Protein AF-A0A7X9BP82-F1 (afdb_monomer)

Foldseek 3Di:
DEAEAECEPPDPPVLQVVLVVCCVVCVQHWYKYKYQDVVSVVNNCVSLVVVQWDWDWDDDPRMIIIITHHDDCPVDDDDDDPDPPDDDDDDDPDPDDDDDDPPPPPDD

Sequence (108 aa):
MEKIIDARGLSCPQPVILTKQVLDQNPEEVIITVVDNPTALENVTKLAKSQGYNVEVEERAGEYHISMIRLEPTNEQELLAPEPAGNVAILLTSNLFGQGDEELGKVL

Nearest PDB structures (foldseek):
  3hz7-assembly1_A  TM=9.005E-01  e=2.814E-06  Desulfitobacterium hafniense
  4dcm-assembly1_A  TM=6.443E-01  e=2.656E-01  Escherichia coli K-12
  2pjd-assembly1_A  TM=6.597E-01  e=3.943E-01  Escherichia coli
  5mmm-assembly1_h  TM=5.776E-01  e=3.030E-01  Spinacia oleracea
  1ako-assembly1_A  TM=4.835E-01  e=1.287E-01  Escherichia coli K-12

pLDDT: mean 79.98, std 19.05, range [38.81, 97.56]

Structure (mmCIF, N/CA/C/O backbone):
data_AF-A0A7X9BP82-F1
#
_entry.id   AF-A0A7X9BP82-F1
#
loop_
_atom_site.group_PDB
_atom_site.id
_atom_site.type_symbol
_atom_site.label_atom_id
_atom_site.label_alt_id
_atom_site.label_comp_id
_atom_site.label_asym_id
_atom_site.label_entity_id
_atom_site.label_seq_id
_atom_site.pdbx_PDB_ins_code
_atom_site.Cartn_x
_atom_site.Cartn_y
_atom_site.Cartn_z
_atom_site.occupancy
_atom_site.B_iso_or_equiv
_atom_site.auth_seq_id
_atom_site.auth_comp_id
_atom_site.auth_asym_id
_atom_site.auth_atom_id
_atom_site.pdbx_PDB_model_num
ATOM 1 N N . MET A 1 1 ? -13.452 -11.256 -0.879 1.00 69.56 1 MET A N 1
ATOM 2 C CA . MET A 1 1 ? -13.014 -11.160 -2.290 1.00 69.56 1 MET A CA 1
ATOM 3 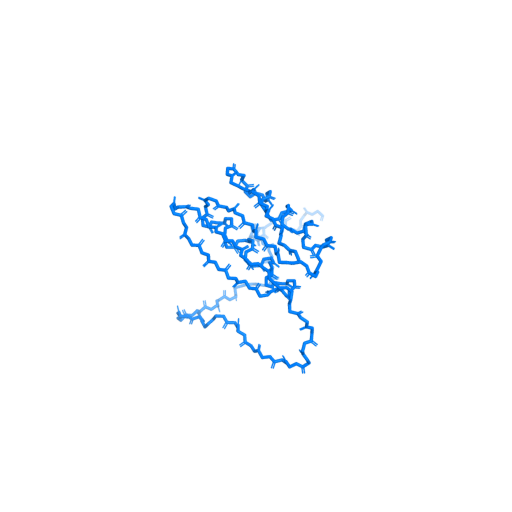C C . MET A 1 1 ? -11.685 -10.423 -2.311 1.00 69.56 1 MET A C 1
ATOM 5 O O . MET A 1 1 ? -11.390 -9.732 -1.340 1.00 69.56 1 MET A O 1
ATOM 9 N N . GLU A 1 2 ? -10.871 -10.636 -3.343 1.00 85.25 2 GLU A N 1
ATOM 10 C CA . GLU A 1 2 ? -9.608 -9.917 -3.533 1.00 85.25 2 GLU A CA 1
ATOM 11 C C . GLU A 1 2 ? -9.762 -8.873 -4.642 1.00 85.25 2 GLU A C 1
ATOM 13 O O . GLU A 1 2 ? -10.410 -9.135 -5.659 1.00 85.25 2 GLU A O 1
ATOM 18 N N . LYS A 1 3 ? -9.171 -7.693 -4.449 1.00 91.94 3 LYS A N 1
ATOM 19 C CA . LYS A 1 3 ? -9.207 -6.597 -5.415 1.00 91.94 3 LYS A CA 1
ATOM 20 C C . LYS A 1 3 ? -7.801 -6.136 -5.744 1.00 91.94 3 LYS A C 1
ATOM 22 O O . LYS A 1 3 ? -7.071 -5.670 -4.874 1.00 91.94 3 LYS A O 1
ATOM 27 N N . ILE A 1 4 ? -7.437 -6.248 -7.016 1.00 95.06 4 ILE A N 1
ATOM 28 C CA . ILE A 1 4 ? -6.100 -5.912 -7.504 1.00 95.06 4 ILE A CA 1
ATOM 29 C C . ILE A 1 4 ? -6.127 -4.527 -8.157 1.00 95.06 4 ILE A C 1
ATOM 31 O O . ILE A 1 4 ? -6.978 -4.244 -9.001 1.00 95.06 4 ILE A O 1
ATOM 35 N N . ILE A 1 5 ? -5.185 -3.672 -7.768 1.00 94.94 5 ILE A N 1
ATOM 36 C CA . ILE A 1 5 ? -4.959 -2.335 -8.312 1.00 94.94 5 ILE A CA 1
ATOM 37 C C . ILE A 1 5 ? -3.600 -2.345 -9.002 1.00 94.94 5 ILE A C 1
ATOM 39 O O . ILE A 1 5 ? -2.564 -2.446 -8.349 1.00 94.94 5 ILE A O 1
ATOM 43 N N . ASP A 1 6 ? -3.598 -2.221 -10.323 1.00 96.31 6 ASP A N 1
ATOM 44 C CA . ASP A 1 6 ? -2.367 -2.045 -11.084 1.00 96.31 6 ASP A CA 1
ATOM 45 C C . ASP A 1 6 ? -2.003 -0.557 -11.137 1.00 96.31 6 ASP A C 1
ATOM 47 O O . ASP A 1 6 ? -2.714 0.246 -11.744 1.00 96.31 6 ASP A O 1
ATOM 51 N N . ALA A 1 7 ? -0.920 -0.186 -10.457 1.00 95.56 7 ALA A N 1
ATOM 52 C CA . ALA A 1 7 ? -0.392 1.172 -10.416 1.00 95.56 7 ALA A CA 1
ATOM 53 C C . ALA A 1 7 ? 1.046 1.253 -10.961 1.00 95.56 7 ALA A C 1
ATOM 55 O O . ALA A 1 7 ? 1.771 2.207 -10.663 1.00 95.56 7 ALA A O 1
ATOM 56 N N . ARG A 1 8 ? 1.4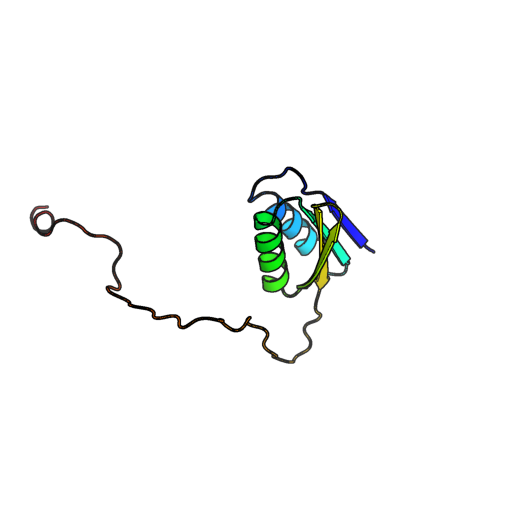63 0.267 -11.765 1.00 95.25 8 ARG A N 1
ATOM 57 C CA . ARG A 1 8 ? 2.765 0.258 -12.446 1.00 95.25 8 ARG A CA 1
ATOM 58 C C . ARG A 1 8 ? 2.864 1.401 -13.456 1.00 95.25 8 ARG A C 1
ATOM 60 O O . ARG A 1 8 ? 1.871 1.808 -14.059 1.00 95.25 8 ARG A O 1
ATOM 67 N N . GLY A 1 9 ? 4.063 1.948 -13.633 1.00 93.69 9 GLY A N 1
ATOM 68 C CA . GLY A 1 9 ? 4.337 3.084 -14.512 1.00 93.69 9 GLY A CA 1
ATOM 69 C C . GLY A 1 9 ? 3.760 4.419 -14.035 1.00 93.69 9 GLY A C 1
ATOM 70 O O . GLY A 1 9 ? 3.968 5.441 -14.692 1.00 93.69 9 GLY A O 1
ATOM 71 N N . LEU A 1 10 ? 3.041 4.449 -12.907 1.00 93.81 10 LEU A N 1
ATOM 72 C CA . LEU A 1 10 ? 2.454 5.671 -12.374 1.00 93.81 10 LEU A CA 1
ATOM 73 C C . LEU A 1 10 ? 3.430 6.370 -11.428 1.00 93.81 10 LEU A C 1
ATOM 75 O O . LEU A 1 10 ? 3.958 5.795 -10.475 1.00 93.81 10 LEU A O 1
ATOM 79 N N . SER A 1 11 ? 3.623 7.664 -11.661 1.00 91.25 11 SER A N 1
ATOM 80 C CA . SER A 1 11 ? 4.429 8.505 -10.779 1.00 91.25 11 SER A CA 1
ATOM 81 C C . SER A 1 11 ? 3.646 8.891 -9.522 1.00 91.25 11 SER A C 1
ATOM 83 O O . SER A 1 11 ? 2.425 9.076 -9.547 1.00 91.25 11 SER A O 1
ATOM 85 N N . CYS A 1 12 ? 4.351 9.069 -8.402 1.00 87.06 12 CYS A N 1
ATOM 86 C CA . CYS A 1 12 ? 3.742 9.638 -7.201 1.00 87.06 12 CYS A CA 1
ATOM 87 C C . CYS A 1 12 ? 3.129 11.023 -7.518 1.00 87.06 12 CYS A C 1
ATOM 89 O O . CYS A 1 12 ? 3.769 11.813 -8.212 1.00 87.06 12 CYS A O 1
ATOM 91 N N . PRO A 1 13 ? 1.914 11.338 -7.021 1.00 94.81 13 PRO A N 1
ATOM 92 C CA . PRO A 1 13 ? 1.171 10.630 -5.970 1.00 94.81 13 PRO A CA 1
ATOM 93 C C . PRO A 1 13 ? 0.107 9.627 -6.467 1.00 94.81 13 PRO A C 1
ATOM 95 O O . PRO A 1 13 ? -0.680 9.140 -5.656 1.00 94.81 13 PRO A O 1
ATOM 98 N N . GLN A 1 14 ? 0.040 9.310 -7.764 1.00 96.50 14 GLN A N 1
ATOM 99 C CA . GLN A 1 14 ? -1.076 8.533 -8.326 1.00 96.50 14 GLN A CA 1
ATOM 100 C C . GLN A 1 14 ? -1.298 7.153 -7.671 1.00 96.50 14 GLN A C 1
ATOM 102 O O . GLN A 1 14 ? -2.444 6.894 -7.292 1.00 96.50 14 GLN A O 1
ATOM 107 N N . PRO A 1 15 ? -0.269 6.302 -7.443 1.00 96.50 15 PRO A N 1
ATOM 108 C CA . PRO A 1 15 ? -0.461 5.007 -6.776 1.00 96.50 15 PRO A CA 1
ATOM 109 C C . PRO A 1 15 ? -1.128 5.122 -5.400 1.00 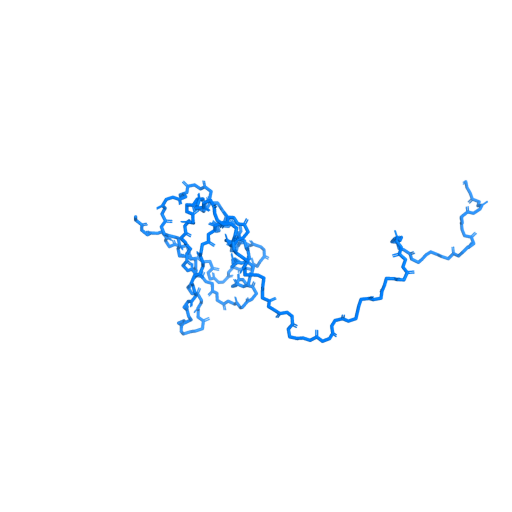96.50 15 PRO A C 1
ATOM 111 O O . PRO A 1 15 ? -1.970 4.305 -5.029 1.00 96.50 15 PRO A O 1
ATOM 114 N N . VAL A 1 16 ? -0.787 6.176 -4.654 1.00 96.50 16 VAL A N 1
ATOM 115 C CA . VAL A 1 16 ? -1.305 6.442 -3.306 1.00 96.50 16 VAL A CA 1
ATOM 116 C C . VAL A 1 16 ? -2.778 6.836 -3.369 1.00 96.50 16 VAL A C 1
ATOM 118 O O . VAL A 1 16 ? -3.585 6.331 -2.593 1.00 96.50 16 VAL A O 1
ATOM 121 N N . ILE A 1 17 ? -3.143 7.711 -4.309 1.00 96.81 17 ILE A N 1
ATOM 122 C CA . ILE A 1 17 ? -4.523 8.187 -4.472 1.00 96.81 17 ILE A CA 1
ATOM 123 C C . ILE A 1 17 ? -5.445 7.036 -4.881 1.00 96.81 17 ILE A C 1
ATOM 125 O O . ILE A 1 17 ? -6.488 6.850 -4.258 1.00 96.81 17 ILE A O 1
ATOM 129 N N . LEU A 1 18 ? -5.045 6.243 -5.880 1.00 96.00 18 LEU A N 1
ATOM 130 C CA . LEU A 1 18 ? -5.835 5.102 -6.352 1.00 96.00 18 LEU A CA 1
ATOM 131 C C . LEU A 1 18 ? -6.018 4.061 -5.249 1.00 96.00 18 LEU A C 1
ATOM 133 O O . LEU A 1 18 ? -7.134 3.607 -5.002 1.00 96.00 18 LEU A O 1
ATOM 137 N N . THR A 1 19 ? -4.938 3.744 -4.532 1.00 95.88 19 THR A N 1
ATOM 138 C CA . THR A 1 19 ? 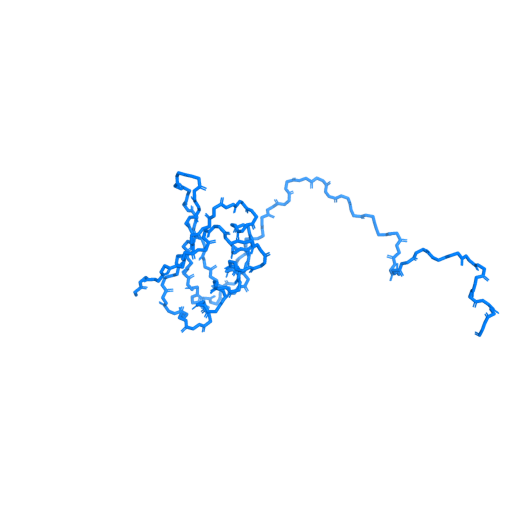-5.004 2.808 -3.407 1.00 95.88 19 THR A CA 1
ATOM 139 C C . THR A 1 19 ? -5.944 3.320 -2.319 1.00 95.88 19 THR A C 1
ATOM 141 O O . THR A 1 19 ? -6.818 2.582 -1.874 1.00 95.88 19 THR A O 1
ATOM 144 N N . LYS A 1 20 ? -5.842 4.602 -1.939 1.00 95.00 20 LYS A N 1
ATOM 145 C CA . LYS A 1 20 ? -6.731 5.219 -0.943 1.00 95.00 20 LYS A CA 1
ATOM 146 C C . LYS A 1 20 ? -8.203 5.093 -1.333 1.00 95.00 20 LYS A C 1
ATOM 148 O O . LYS A 1 20 ? -9.007 4.674 -0.512 1.00 95.00 20 LYS A O 1
ATOM 153 N N . GLN A 1 21 ? -8.548 5.426 -2.575 1.00 95.12 21 GLN A N 1
ATOM 154 C CA . GLN A 1 21 ? -9.933 5.362 -3.048 1.00 95.12 21 GLN A CA 1
ATOM 155 C C . GLN A 1 21 ? -10.524 3.957 -2.913 1.00 95.12 21 GLN A C 1
ATOM 157 O O . GLN A 1 21 ? -11.686 3.811 -2.543 1.00 95.12 21 GLN A O 1
ATOM 162 N N . VAL A 1 22 ? -9.730 2.923 -3.196 1.00 93.88 22 VAL A N 1
ATOM 163 C CA . VAL A 1 22 ? -10.188 1.536 -3.100 1.00 93.88 22 VAL A CA 1
ATOM 164 C C . VAL A 1 22 ? -10.285 1.071 -1.648 1.00 93.88 22 VAL A C 1
ATOM 166 O O . VAL A 1 22 ? -11.285 0.433 -1.315 1.00 93.88 22 VAL A O 1
ATOM 169 N N . LEU A 1 23 ? -9.318 1.432 -0.796 1.00 91.69 23 LEU A N 1
ATOM 170 C CA . LEU A 1 23 ? -9.357 1.168 0.650 1.00 91.69 23 LEU A CA 1
ATOM 171 C C . LEU A 1 23 ? -10.588 1.805 1.312 1.00 91.69 23 LEU A C 1
ATOM 173 O O . LEU A 1 23 ? -11.223 1.173 2.151 1.00 91.69 23 LEU A O 1
ATOM 177 N N . ASP A 1 24 ? -10.952 3.027 0.916 1.00 90.25 24 ASP A N 1
ATOM 178 C CA . ASP A 1 24 ? -12.113 3.742 1.463 1.00 90.25 24 ASP A CA 1
ATOM 179 C C . ASP A 1 24 ? -13.448 3.118 1.002 1.00 90.25 24 ASP A C 1
ATOM 181 O O . ASP A 1 24 ? -14.445 3.166 1.720 1.00 90.25 24 ASP A O 1
ATOM 185 N N . GLN A 1 25 ? -13.485 2.529 -0.199 1.00 90.00 25 GLN A N 1
ATOM 186 C CA . GLN A 1 25 ? -14.699 1.944 -0.784 1.00 90.00 25 GLN A CA 1
ATOM 187 C C . GLN A 1 25 ? -14.929 0.474 -0.410 1.00 90.00 25 GLN A C 1
ATOM 189 O O . GLN A 1 25 ? -16.068 0.021 -0.468 1.00 90.00 25 GLN A O 1
ATOM 194 N N . ASN A 1 26 ? -13.873 -0.285 -0.099 1.00 86.31 26 ASN A N 1
ATOM 195 C CA . ASN A 1 26 ? -13.939 -1.745 0.068 1.00 8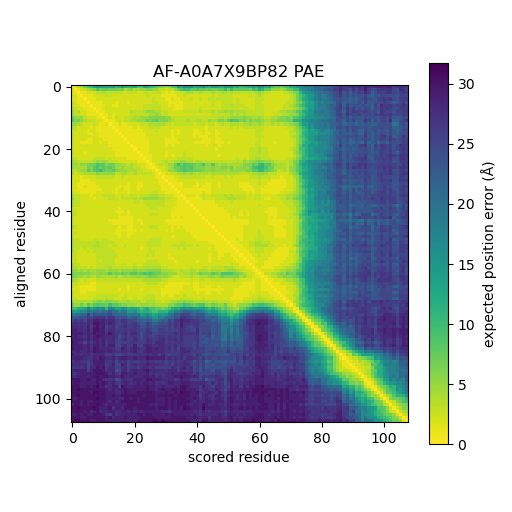6.31 26 ASN A CA 1
ATOM 196 C C . ASN A 1 26 ? -13.193 -2.186 1.347 1.00 86.31 26 ASN A C 1
ATOM 198 O O . ASN A 1 26 ? -12.219 -2.931 1.255 1.00 86.31 26 ASN A O 1
ATOM 202 N N . PRO A 1 27 ? -13.610 -1.728 2.543 1.00 81.25 27 PRO A N 1
ATOM 203 C CA . PRO A 1 27 ? -12.865 -1.961 3.782 1.00 81.25 27 PRO A CA 1
ATOM 204 C C . PRO A 1 27 ? -12.818 -3.429 4.230 1.00 81.25 27 PRO A C 1
ATOM 206 O O . PRO A 1 27 ? -11.955 -3.788 5.021 1.00 81.25 27 PRO A O 1
ATOM 209 N N . GLU A 1 28 ? -13.727 -4.275 3.744 1.00 84.62 28 GLU A N 1
ATOM 210 C CA . GLU A 1 28 ? -13.801 -5.704 4.095 1.00 84.62 28 GLU A CA 1
ATOM 211 C C . GLU A 1 28 ? -13.070 -6.612 3.089 1.00 84.62 28 GLU A C 1
ATOM 213 O O . GLU A 1 28 ? -12.992 -7.828 3.275 1.00 84.62 28 GLU A O 1
ATOM 218 N N . GLU A 1 29 ? -12.545 -6.050 1.997 1.00 88.94 29 GLU A N 1
ATOM 219 C CA . GLU A 1 29 ? -11.855 -6.811 0.957 1.00 88.94 29 GLU A CA 1
ATOM 220 C C . GLU A 1 29 ? -10.338 -6.803 1.154 1.00 88.94 29 GLU A C 1
ATOM 222 O O . GLU A 1 29 ? -9.750 -5.848 1.663 1.00 88.94 29 GLU A O 1
ATOM 227 N N . VAL A 1 30 ? -9.689 -7.877 0.698 1.00 91.31 30 VAL A N 1
ATOM 228 C CA . VAL A 1 30 ? -8.227 -7.910 0.594 1.00 91.31 30 VAL A CA 1
ATOM 229 C C . VAL A 1 30 ? -7.837 -7.111 -0.642 1.00 91.31 30 VAL A C 1
ATOM 231 O O . VAL A 1 30 ? -8.273 -7.431 -1.749 1.00 91.31 30 VAL A O 1
ATOM 234 N N . ILE A 1 31 ? -7.019 -6.077 -0.467 1.00 95.69 31 ILE A N 1
ATOM 235 C CA . ILE A 1 31 ? -6.614 -5.188 -1.560 1.00 95.69 31 ILE A CA 1
ATOM 236 C C . ILE A 1 31 ? -5.144 -5.430 -1.877 1.00 95.69 31 ILE A C 1
ATOM 238 O O . ILE A 1 31 ? -4.310 -5.410 -0.981 1.00 95.69 31 ILE A O 1
ATOM 242 N N . ILE A 1 32 ? -4.821 -5.638 -3.151 1.00 96.44 32 ILE A N 1
ATOM 243 C CA . ILE A 1 32 ? -3.451 -5.841 -3.626 1.00 96.44 32 ILE A CA 1
ATOM 244 C C . ILE A 1 32 ? -3.097 -4.699 -4.574 1.00 96.44 32 ILE A C 1
ATOM 246 O O . ILE A 1 32 ? -3.629 -4.638 -5.680 1.00 96.44 32 ILE A O 1
ATOM 250 N N . THR A 1 33 ? -2.188 -3.810 -4.180 1.00 97.31 33 THR A N 1
ATOM 251 C CA . THR A 1 33 ? -1.657 -2.775 -5.084 1.00 97.31 33 THR A CA 1
ATOM 252 C C . THR A 1 33 ? -0.325 -3.227 -5.664 1.00 97.31 33 THR A C 1
ATOM 254 O O . THR A 1 33 ? 0.588 -3.558 -4.913 1.00 97.31 33 THR A O 1
ATOM 257 N N . VAL A 1 34 ? -0.194 -3.200 -6.990 1.00 97.56 34 VAL A N 1
ATOM 258 C CA . VAL A 1 34 ? 1.056 -3.506 -7.696 1.00 97.56 34 VAL A CA 1
ATOM 259 C C . VAL A 1 34 ? 1.746 -2.209 -8.110 1.00 97.56 34 VAL A C 1
ATOM 261 O O . VAL A 1 34 ? 1.139 -1.367 -8.772 1.00 97.56 34 VAL A O 1
ATOM 264 N N . VAL A 1 35 ? 3.011 -2.045 -7.725 1.00 96.94 35 VAL A N 1
ATOM 265 C CA . VAL A 1 35 ? 3.861 -0.893 -8.082 1.00 96.94 35 VAL A CA 1
ATOM 266 C C . VAL A 1 35 ? 5.229 -1.365 -8.571 1.00 96.94 35 VAL A C 1
ATOM 268 O O . VAL A 1 35 ? 5.642 -2.479 -8.283 1.00 96.94 35 VAL A O 1
ATOM 271 N N . ASP A 1 36 ? 5.951 -0.522 -9.301 1.00 95.38 36 ASP A N 1
ATOM 272 C CA . ASP A 1 36 ? 7.210 -0.871 -9.984 1.00 95.38 36 ASP A CA 1
ATOM 273 C C . ASP A 1 36 ? 8.442 -0.134 -9.435 1.00 95.38 36 ASP A C 1
ATOM 275 O O . ASP A 1 36 ? 9.538 -0.234 -9.983 1.00 95.38 36 ASP A O 1
ATOM 279 N N . ASN A 1 37 ? 8.277 0.655 -8.371 1.00 93.75 37 ASN A N 1
ATOM 280 C CA . ASN A 1 37 ? 9.359 1.449 -7.811 1.00 93.75 37 ASN A CA 1
ATOM 281 C C . ASN A 1 37 ? 9.296 1.515 -6.276 1.00 93.75 37 ASN A C 1
ATOM 283 O O . ASN A 1 37 ? 8.207 1.535 -5.690 1.00 93.75 37 ASN A O 1
ATOM 287 N N . PRO A 1 38 ? 10.461 1.597 -5.608 1.00 93.88 38 PRO A N 1
ATOM 288 C CA . PRO A 1 38 ? 10.548 1.547 -4.150 1.00 93.88 38 PRO A CA 1
ATOM 289 C C . PRO A 1 38 ? 9.889 2.754 -3.465 1.00 93.88 38 PRO A C 1
ATOM 291 O O . PRO A 1 38 ? 9.352 2.626 -2.367 1.00 93.88 38 PRO A O 1
ATOM 294 N N . THR A 1 39 ? 9.870 3.925 -4.110 1.00 94.19 39 THR A N 1
ATOM 295 C CA . THR A 1 39 ? 9.219 5.123 -3.559 1.00 94.19 39 THR A CA 1
ATOM 296 C C . THR A 1 39 ? 7.700 4.954 -3.48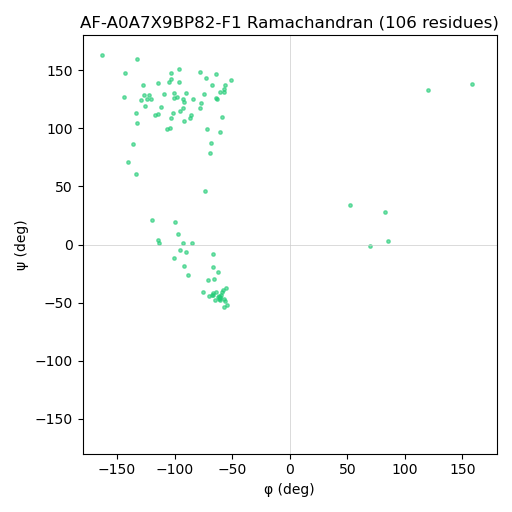1 1.00 94.19 39 THR A C 1
ATOM 298 O O . THR A 1 39 ? 7.085 5.296 -2.470 1.00 94.19 39 THR A O 1
ATOM 301 N N . ALA A 1 40 ? 7.078 4.403 -4.526 1.00 94.38 40 ALA A N 1
ATOM 302 C CA . ALA A 1 40 ? 5.657 4.080 -4.523 1.00 94.38 40 ALA A CA 1
ATOM 303 C C . ALA A 1 40 ? 5.336 2.996 -3.485 1.00 94.38 40 ALA A C 1
ATOM 305 O O . ALA A 1 40 ? 4.359 3.149 -2.750 1.00 94.38 40 ALA A O 1
ATOM 306 N N . LEU A 1 41 ? 6.185 1.968 -3.361 1.00 95.44 41 LEU A N 1
ATOM 307 C CA . LEU A 1 41 ? 6.063 0.939 -2.325 1.00 95.44 41 LEU A CA 1
ATOM 308 C C . LEU A 1 41 ? 6.015 1.550 -0.921 1.00 95.44 41 LEU A C 1
ATOM 310 O O . LEU A 1 41 ? 5.093 1.268 -0.150 1.00 95.44 41 LEU A O 1
ATOM 314 N N . GLU A 1 42 ? 6.984 2.404 -0.590 1.00 96.44 42 GLU A N 1
ATOM 315 C CA . GLU A 1 42 ? 7.076 3.034 0.726 1.00 96.44 42 GLU A CA 1
ATOM 316 C C . GLU A 1 42 ? 5.842 3.900 1.020 1.00 96.44 42 GLU A C 1
ATOM 318 O O . GLU A 1 42 ? 5.238 3.792 2.091 1.00 96.44 42 GLU A O 1
ATOM 323 N N . ASN A 1 43 ? 5.427 4.729 0.060 1.00 96.69 43 ASN A N 1
ATOM 324 C CA . ASN A 1 43 ? 4.299 5.642 0.234 1.00 96.69 43 ASN A CA 1
ATOM 325 C C . ASN A 1 43 ? 2.959 4.907 0.374 1.00 96.69 43 ASN A C 1
ATOM 327 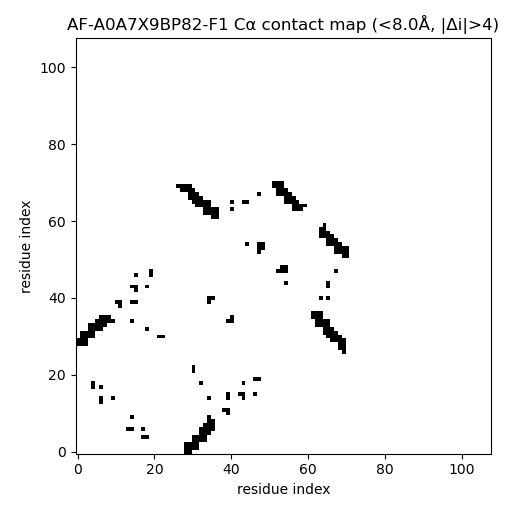O O . ASN A 1 43 ? 2.158 5.253 1.246 1.00 96.69 43 ASN A O 1
ATOM 331 N N . VAL A 1 44 ? 2.715 3.882 -0.448 1.00 96.50 44 VAL A N 1
ATOM 332 C CA . VAL A 1 44 ? 1.494 3.064 -0.371 1.00 96.50 44 VAL A CA 1
ATOM 333 C C . VAL A 1 44 ? 1.461 2.267 0.936 1.00 96.50 44 VAL A C 1
ATOM 335 O O . VAL A 1 44 ? 0.437 2.257 1.619 1.00 96.50 44 VAL A O 1
ATOM 338 N N . THR A 1 45 ? 2.592 1.691 1.354 1.00 95.62 45 THR A N 1
ATOM 339 C CA . THR A 1 45 ? 2.700 0.971 2.633 1.00 95.62 45 THR A CA 1
ATOM 340 C C . THR A 1 45 ? 2.405 1.888 3.823 1.00 95.62 45 THR A C 1
ATOM 342 O O . THR A 1 45 ? 1.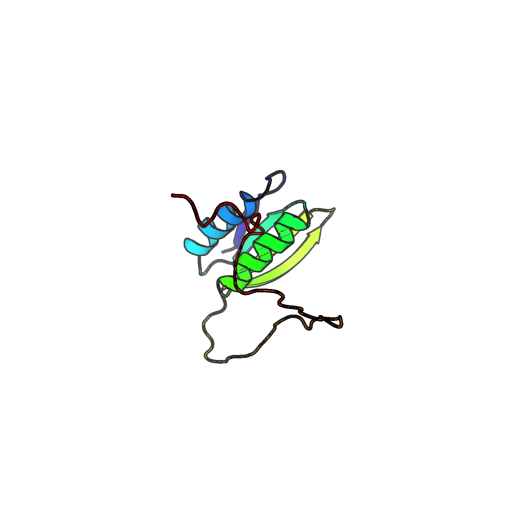638 1.520 4.715 1.00 95.62 45 THR A O 1
ATOM 345 N N . LYS A 1 46 ? 2.973 3.104 3.841 1.00 95.44 46 LYS A N 1
ATOM 346 C CA . LYS A 1 46 ? 2.713 4.101 4.895 1.00 95.44 46 LYS A CA 1
ATOM 347 C C . LYS A 1 46 ? 1.241 4.499 4.950 1.00 95.44 46 LYS A C 1
ATOM 349 O O . LYS A 1 46 ? 0.675 4.551 6.040 1.00 95.44 46 LYS A O 1
ATOM 354 N N . LEU A 1 47 ? 0.619 4.743 3.795 1.00 95.00 47 LEU A N 1
ATOM 355 C CA . LEU A 1 47 ? -0.807 5.054 3.703 1.00 95.00 47 LEU A CA 1
ATOM 356 C C . LEU A 1 47 ? -1.650 3.936 4.325 1.00 95.00 47 LEU A C 1
ATOM 358 O O . LEU A 1 47 ? -2.465 4.215 5.202 1.00 95.00 47 LEU A O 1
ATOM 362 N N . ALA A 1 48 ? -1.450 2.693 3.892 1.00 94.12 48 ALA A N 1
ATOM 363 C CA . ALA A 1 48 ? -2.242 1.554 4.342 1.00 94.12 48 ALA A CA 1
ATOM 364 C C . ALA A 1 48 ? -2.125 1.344 5.860 1.00 94.12 48 ALA A C 1
ATOM 366 O O . ALA A 1 48 ? -3.139 1.294 6.558 1.00 94.12 48 ALA A O 1
ATOM 367 N N . LYS A 1 49 ? -0.897 1.364 6.396 1.00 93.06 49 LYS A N 1
ATOM 368 C CA . LYS A 1 49 ? -0.655 1.283 7.846 1.00 93.06 49 LYS A CA 1
ATOM 369 C C . LYS A 1 49 ? -1.317 2.429 8.609 1.00 93.06 49 LYS A C 1
ATOM 371 O O . LYS A 1 49 ? -1.963 2.189 9.624 1.00 93.06 49 LYS A O 1
ATOM 376 N N . SER A 1 50 ? -1.227 3.664 8.102 1.00 91.69 50 SER A N 1
ATOM 377 C CA . SER A 1 50 ? -1.862 4.834 8.736 1.00 91.69 50 SER A CA 1
ATOM 378 C C . SER A 1 50 ? -3.388 4.734 8.804 1.00 91.69 50 SER A C 1
ATOM 380 O O . SER A 1 50 ? -4.014 5.364 9.651 1.00 91.69 50 SER A O 1
ATOM 382 N N . GLN A 1 51 ? -3.985 3.935 7.919 1.00 89.69 51 GLN A N 1
ATOM 383 C CA . GLN A 1 51 ? -5.421 3.702 7.877 1.00 89.69 51 GLN A CA 1
ATOM 384 C C . GLN A 1 51 ? -5.850 2.478 8.693 1.00 89.69 51 GLN A C 1
ATOM 386 O O . GLN A 1 51 ? -7.041 2.186 8.718 1.00 89.69 51 GLN A O 1
ATOM 391 N N . GLY A 1 52 ? -4.932 1.779 9.369 1.00 90.06 52 GLY A N 1
ATOM 392 C CA . GLY A 1 52 ? -5.246 0.584 10.157 1.00 90.06 52 GLY A CA 1
ATOM 393 C C . GLY A 1 52 ? -5.334 -0.698 9.327 1.00 90.06 52 GLY A C 1
ATOM 394 O O . GLY A 1 52 ? -6.080 -1.607 9.678 1.00 90.06 52 GLY A O 1
ATOM 395 N N . TYR A 1 53 ? -4.612 -0.774 8.210 1.00 92.25 53 TYR A N 1
ATOM 396 C CA . TYR A 1 53 ? -4.440 -2.021 7.465 1.00 92.25 53 TYR A CA 1
ATOM 397 C C . TYR A 1 53 ? -3.127 -2.699 7.857 1.00 92.25 53 TYR A C 1
ATOM 399 O O . TYR A 1 53 ? -2.093 -2.039 7.998 1.00 92.25 53 TYR A O 1
ATOM 407 N N . ASN A 1 54 ? -3.158 -4.024 7.979 1.00 92.81 54 ASN A N 1
ATOM 408 C CA . ASN A 1 54 ? -1.950 -4.831 7.933 1.00 92.81 54 ASN A CA 1
ATOM 409 C C . ASN A 1 54 ? -1.437 -4.880 6.490 1.00 92.81 54 ASN A C 1
ATOM 411 O O . ASN A 1 54 ? -2.241 -4.910 5.557 1.00 92.81 54 ASN A O 1
ATOM 415 N N . VAL A 1 55 ? -0.115 -4.872 6.316 1.00 94.44 55 VAL A N 1
ATOM 416 C CA . VAL A 1 55 ? 0.522 -4.813 4.997 1.00 94.44 55 VAL A CA 1
ATOM 417 C C . VAL A 1 55 ? 1.558 -5.915 4.864 1.00 94.44 55 VAL A C 1
ATOM 419 O O . VAL A 1 55 ? 2.513 -5.959 5.639 1.00 94.44 55 VAL A O 1
ATOM 422 N N . GLU A 1 56 ? 1.405 -6.734 3.832 1.00 95.38 56 GLU A N 1
ATOM 423 C CA . GLU A 1 56 ? 2.393 -7.710 3.385 1.00 95.38 56 GLU A CA 1
ATOM 424 C C . GLU A 1 56 ? 2.898 -7.315 1.999 1.00 95.38 56 GLU A C 1
ATOM 426 O O . GLU A 1 56 ? 2.131 -6.856 1.153 1.00 95.38 56 GLU A O 1
ATOM 431 N N . VAL A 1 57 ? 4.202 -7.456 1.772 1.00 94.19 57 VAL A N 1
ATOM 432 C CA . VAL A 1 57 ? 4.840 -7.065 0.513 1.00 94.19 57 VAL A CA 1
ATOM 433 C C . VAL A 1 57 ? 5.538 -8.275 -0.073 1.00 94.19 57 VAL A C 1
ATOM 435 O O . VAL A 1 57 ? 6.352 -8.909 0.595 1.00 94.19 57 VAL A O 1
ATOM 438 N N . GLU A 1 58 ? 5.253 -8.550 -1.338 1.00 94.69 58 GLU A N 1
ATOM 439 C CA . GLU A 1 58 ? 5.938 -9.569 -2.116 1.00 94.69 58 GLU A CA 1
ATOM 440 C C . GLU A 1 58 ? 6.596 -8.930 -3.340 1.00 94.69 58 GLU A C 1
ATOM 442 O O . GLU A 1 58 ? 5.940 -8.255 -4.134 1.00 94.69 58 GLU A O 1
ATOM 447 N N . GLU A 1 59 ? 7.901 -9.139 -3.493 1.00 93.50 59 GLU A N 1
ATOM 448 C CA . GLU A 1 59 ? 8.641 -8.687 -4.667 1.00 93.50 59 GLU A CA 1
ATOM 449 C C . GLU A 1 59 ? 8.679 -9.797 -5.722 1.00 93.50 59 GLU A C 1
ATOM 451 O O . GLU A 1 59 ? 9.111 -10.921 -5.456 1.00 93.50 59 GLU A O 1
ATOM 456 N N . ARG A 1 60 ? 8.238 -9.475 -6.939 1.00 91.44 60 ARG A N 1
ATOM 457 C CA . ARG A 1 60 ? 8.204 -10.390 -8.081 1.00 91.44 60 ARG A CA 1
ATOM 458 C C . ARG A 1 60 ? 8.764 -9.692 -9.310 1.00 91.44 60 ARG A C 1
ATOM 460 O O . ARG A 1 60 ? 8.161 -8.764 -9.826 1.00 91.44 60 ARG A O 1
ATOM 467 N N . ALA A 1 61 ? 9.913 -10.158 -9.799 1.00 90.31 61 ALA A N 1
ATOM 468 C CA . ALA A 1 61 ? 10.525 -9.668 -11.041 1.00 90.31 61 ALA A CA 1
ATOM 469 C C . ALA A 1 61 ? 10.700 -8.129 -11.121 1.00 90.31 61 ALA A C 1
ATOM 471 O O . ALA A 1 61 ? 10.601 -7.554 -12.201 1.00 90.31 61 ALA A O 1
ATOM 472 N N . GLY A 1 62 ? 10.980 -7.468 -9.989 1.00 87.38 62 GLY A N 1
ATOM 473 C CA . GLY A 1 62 ? 11.130 -6.008 -9.905 1.00 87.38 62 GLY A CA 1
ATOM 474 C C . GLY A 1 62 ? 9.818 -5.238 -9.706 1.00 87.38 62 GLY A C 1
ATOM 475 O O . GLY A 1 62 ? 9.833 -4.011 -9.663 1.00 87.38 62 GLY A O 1
ATOM 476 N N . GLU A 1 63 ? 8.697 -5.941 -9.563 1.00 94.38 63 GLU A N 1
ATOM 477 C CA . GLU A 1 63 ? 7.403 -5.388 -9.170 1.00 94.38 63 GLU A CA 1
ATOM 478 C C . GLU A 1 63 ? 7.124 -5.713 -7.699 1.00 94.38 63 GLU A C 1
ATOM 480 O O . GLU A 1 63 ? 7.507 -6.768 -7.189 1.00 94.38 63 GLU A O 1
ATOM 485 N N . TYR A 1 64 ? 6.423 -4.818 -7.015 1.00 96.19 64 TYR A N 1
ATOM 486 C CA . TYR A 1 64 ? 6.028 -4.969 -5.623 1.00 96.19 64 TYR A CA 1
ATOM 487 C C . TYR A 1 64 ? 4.520 -5.147 -5.534 1.00 96.19 64 TYR A C 1
ATOM 489 O O . TYR A 1 64 ? 3.757 -4.250 -5.895 1.00 96.19 64 TYR A O 1
ATOM 497 N N . HIS A 1 65 ? 4.097 -6.294 -5.018 1.00 97.12 65 HIS A N 1
ATOM 498 C CA . HIS A 1 65 ? 2.711 -6.602 -4.705 1.00 97.12 65 HIS A CA 1
ATOM 499 C C . HIS A 1 65 ? 2.467 -6.301 -3.229 1.00 97.12 65 HIS A C 1
ATOM 501 O O . HIS A 1 65 ? 3.062 -6.927 -2.356 1.00 97.12 65 HIS A O 1
ATOM 507 N N . ILE A 1 66 ? 1.608 -5.324 -2.956 1.00 96.56 66 ILE A N 1
ATOM 508 C CA . ILE A 1 66 ? 1.315 -4.831 -1.612 1.00 96.56 66 ILE A CA 1
ATOM 509 C C . ILE A 1 66 ? -0.072 -5.326 -1.219 1.00 96.56 66 ILE A C 1
ATOM 511 O O . ILE A 1 66 ? -1.074 -4.741 -1.629 1.00 96.56 66 ILE A O 1
ATOM 515 N N . SER A 1 67 ? -0.124 -6.397 -0.436 1.00 96.19 67 SER A N 1
ATOM 516 C CA . SER A 1 67 ? -1.354 -6.975 0.100 1.00 96.19 67 SER A CA 1
ATOM 517 C C . SER A 1 67 ? -1.763 -6.245 1.375 1.00 96.19 67 SER A C 1
ATOM 519 O O . SER A 1 67 ? -0.981 -6.130 2.316 1.00 96.19 67 SER A O 1
ATOM 521 N N . MET A 1 68 ? -2.994 -5.747 1.410 1.00 94.62 68 MET A N 1
ATOM 522 C CA . MET A 1 68 ? -3.544 -4.935 2.490 1.00 94.62 68 MET A CA 1
ATOM 523 C C . MET A 1 68 ? -4.823 -5.575 3.021 1.00 94.62 68 MET A C 1
ATOM 525 O O . MET A 1 68 ? -5.763 -5.822 2.263 1.00 94.62 68 MET A O 1
ATOM 529 N N . ILE A 1 69 ? -4.858 -5.819 4.331 1.00 92.44 69 ILE A N 1
ATOM 530 C CA . ILE A 1 69 ? -5.996 -6.430 5.029 1.00 92.44 69 ILE A CA 1
ATOM 531 C C . ILE A 1 69 ? -6.392 -5.524 6.187 1.00 92.44 69 ILE A C 1
ATOM 533 O O . ILE A 1 69 ? -5.537 -5.117 6.977 1.00 92.44 69 ILE A O 1
ATOM 537 N N . ARG A 1 70 ? -7.676 -5.171 6.279 1.00 89.56 70 ARG A N 1
ATOM 538 C CA . ARG A 1 70 ? -8.177 -4.307 7.348 1.00 89.56 70 ARG A CA 1
ATOM 539 C C . ARG A 1 70 ? -8.003 -5.009 8.688 1.00 89.56 70 ARG A C 1
ATOM 541 O O . ARG A 1 70 ? -8.471 -6.131 8.864 1.00 89.56 70 ARG A O 1
ATOM 548 N N . LEU A 1 71 ? -7.348 -4.342 9.633 1.00 83.31 71 LEU A N 1
ATOM 549 C CA . LEU A 1 71 ? -7.389 -4.778 11.019 1.00 83.31 71 LEU A CA 1
ATOM 550 C C . LEU A 1 71 ? -8.739 -4.331 11.583 1.00 83.31 71 LEU A C 1
ATOM 552 O O . LEU A 1 71 ? -9.049 -3.136 11.619 1.00 83.31 71 LEU A O 1
ATOM 556 N N . GLU A 1 72 ? -9.557 -5.296 11.993 1.00 72.38 72 GLU A N 1
ATOM 557 C CA . GLU A 1 72 ? -10.631 -5.035 12.949 1.00 72.38 72 GLU A CA 1
ATOM 558 C C . GLU A 1 72 ? -10.011 -4.307 14.155 1.00 72.38 72 GLU A C 1
ATOM 560 O O . GLU A 1 72 ? -8.879 -4.628 14.537 1.00 72.38 72 GLU A O 1
ATOM 565 N N . PRO A 1 73 ? -10.689 -3.318 14.760 1.00 59.22 73 PRO A N 1
ATOM 566 C CA . PRO A 1 73 ? -10.200 -2.680 15.970 1.00 59.22 73 PRO A CA 1
ATOM 567 C C . PRO A 1 73 ? -10.275 -3.680 17.132 1.00 59.22 73 PRO A C 1
ATOM 569 O O . PRO A 1 73 ? -11.180 -3.641 17.962 1.00 59.22 73 PRO A O 1
ATOM 572 N N . THR A 1 74 ? -9.315 -4.598 17.206 1.00 44.88 74 THR A N 1
ATOM 573 C CA . THR A 1 74 ? -8.996 -5.307 18.439 1.00 44.88 74 THR A CA 1
ATOM 574 C C . THR A 1 74 ? -8.507 -4.259 19.426 1.00 44.88 74 THR A C 1
ATOM 576 O O . THR A 1 74 ? -7.628 -3.456 19.117 1.00 44.88 74 THR A O 1
ATOM 579 N N . ASN A 1 75 ? -9.144 -4.215 20.593 1.00 49.59 75 ASN A N 1
ATOM 580 C CA . ASN A 1 75 ? -8.984 -3.185 21.614 1.00 49.59 75 ASN A CA 1
ATOM 581 C C . ASN A 1 75 ? -7.649 -3.310 22.379 1.00 49.59 75 ASN A C 1
ATOM 583 O O . ASN A 1 75 ? -7.618 -3.236 23.606 1.00 49.59 75 ASN A O 1
ATOM 587 N N . GLU A 1 76 ? -6.549 -3.511 21.662 1.00 42.06 76 GLU A N 1
ATOM 588 C CA . GLU A 1 76 ? -5.227 -3.753 22.220 1.00 42.06 76 GLU A CA 1
ATOM 589 C C . GLU A 1 76 ? -4.228 -2.847 21.501 1.00 42.06 76 GLU A C 1
ATOM 591 O O . GLU A 1 76 ? -3.881 -3.022 20.333 1.00 42.06 76 GLU A O 1
ATOM 596 N N . GLN A 1 77 ? -3.829 -1.795 22.219 1.00 51.50 77 GLN A N 1
ATOM 597 C CA . GLN A 1 77 ? -2.650 -1.009 21.903 1.00 51.50 77 GLN A CA 1
ATOM 598 C C . GLN A 1 77 ? -1.444 -1.947 21.925 1.00 51.50 77 GLN A C 1
ATOM 600 O O . GLN A 1 77 ? -1.011 -2.332 23.007 1.00 51.50 77 GLN A O 1
ATOM 605 N N . GLU A 1 78 ? -0.849 -2.247 20.773 1.00 39.88 78 GLU A N 1
ATOM 606 C CA . GLU A 1 78 ? 0.529 -2.726 20.775 1.00 39.88 78 GLU A CA 1
ATOM 607 C C . GLU A 1 78 ? 1.330 -2.211 19.577 1.00 39.88 78 GLU A C 1
ATOM 609 O O . GLU A 1 78 ? 0.914 -2.228 18.419 1.00 39.88 78 GLU A O 1
ATOM 614 N N . LEU A 1 79 ? 2.465 -1.620 19.942 1.00 48.41 79 LEU A N 1
ATOM 615 C CA . LEU A 1 79 ? 3.383 -0.823 19.148 1.00 48.41 79 LEU A CA 1
ATOM 616 C C . LEU A 1 79 ? 4.102 -1.652 18.085 1.00 48.41 79 LEU A C 1
ATOM 618 O O . LEU A 1 79 ? 4.725 -2.651 18.421 1.00 48.41 79 LEU A O 1
ATOM 622 N N . LEU A 1 80 ? 4.224 -1.104 16.875 1.00 40.50 80 LEU A N 1
ATOM 623 C CA . LEU A 1 80 ? 5.360 -1.376 15.987 1.00 40.50 80 LEU A CA 1
ATOM 624 C C . LEU A 1 80 ? 5.779 -0.079 15.276 1.00 40.50 80 LEU A C 1
ATOM 626 O O . LEU A 1 80 ? 5.560 0.108 14.079 1.00 40.50 80 LEU A O 1
ATOM 630 N N . ALA A 1 81 ? 6.380 0.845 16.029 1.00 48.38 81 ALA A N 1
ATOM 631 C CA . ALA A 1 81 ? 7.286 1.812 15.420 1.00 48.38 81 ALA A CA 1
ATOM 632 C C . ALA A 1 81 ? 8.592 1.063 15.091 1.00 48.38 81 ALA A C 1
ATOM 634 O O . ALA A 1 81 ? 9.102 0.367 15.969 1.00 48.38 81 ALA A O 1
ATOM 635 N N . PRO A 1 82 ? 9.134 1.149 13.863 1.00 48.03 82 PRO A N 1
ATOM 636 C CA . PRO A 1 82 ? 10.446 0.583 13.581 1.00 48.03 82 PRO A CA 1
ATOM 637 C C . PRO A 1 82 ? 11.480 1.274 14.474 1.00 48.03 82 PRO A C 1
ATOM 639 O O . PRO A 1 82 ? 11.495 2.503 14.576 1.00 48.03 82 PRO A O 1
ATOM 642 N N . GLU A 1 83 ? 12.324 0.487 15.137 1.00 51.47 83 GLU A N 1
ATOM 643 C CA . GLU A 1 83 ? 13.415 1.018 15.949 1.00 51.47 83 GLU A CA 1
ATOM 644 C C . GLU A 1 83 ? 14.332 1.905 15.091 1.00 51.47 83 GLU A C 1
ATOM 646 O O . GLU A 1 83 ? 14.749 1.481 14.006 1.00 51.47 83 GLU A O 1
ATOM 651 N N . PRO A 1 84 ? 14.685 3.127 15.530 1.00 52.00 84 PRO A N 1
ATOM 652 C CA . PRO A 1 84 ? 15.707 3.895 14.849 1.00 52.00 84 PRO A CA 1
ATOM 653 C C . PRO A 1 84 ? 17.066 3.246 15.129 1.00 52.00 84 PRO A C 1
ATOM 655 O O . PRO A 1 84 ? 17.693 3.473 16.163 1.00 52.00 84 PRO A O 1
ATOM 658 N N . ALA A 1 85 ? 17.551 2.452 14.177 1.00 56.59 85 ALA A N 1
ATOM 659 C CA . ALA A 1 85 ? 18.959 2.097 14.103 1.00 56.59 85 ALA A CA 1
ATOM 660 C C . ALA A 1 85 ? 19.765 3.353 13.721 1.00 56.59 85 ALA A C 1
ATOM 662 O O . ALA A 1 85 ? 20.007 3.628 12.548 1.00 56.59 85 ALA A O 1
ATOM 663 N N . GLY A 1 86 ? 20.154 4.143 14.722 1.00 55.75 86 GLY A N 1
ATOM 664 C CA . GLY A 1 86 ? 21.088 5.254 14.556 1.00 55.75 86 GLY A CA 1
ATOM 665 C C . GLY A 1 86 ? 20.972 6.298 15.660 1.00 55.75 86 GLY A C 1
ATOM 666 O O . GLY A 1 86 ? 19.873 6.678 16.051 1.00 55.75 86 GLY A O 1
ATOM 667 N N . ASN A 1 87 ? 22.114 6.792 16.149 1.00 50.88 87 ASN A N 1
ATOM 668 C CA . ASN A 1 87 ? 22.168 7.953 17.038 1.00 50.88 87 ASN A CA 1
ATOM 669 C C . ASN A 1 87 ? 21.572 9.171 16.318 1.00 50.88 87 ASN A C 1
ATOM 671 O O . ASN A 1 87 ? 22.261 9.841 15.549 1.00 50.88 87 ASN A O 1
ATOM 675 N N . VAL A 1 88 ? 20.296 9.467 16.557 1.00 67.25 88 VAL A N 1
ATOM 676 C CA . VAL A 1 88 ? 19.664 10.686 16.052 1.00 67.25 88 VAL A CA 1
ATOM 677 C C . VAL A 1 88 ? 19.917 11.804 17.060 1.00 67.25 88 VAL A C 1
ATOM 679 O O . VAL A 1 88 ? 19.351 11.818 18.149 1.00 67.25 88 VAL A O 1
ATOM 682 N N . ALA A 1 89 ? 20.775 12.754 16.691 1.00 67.38 89 ALA A N 1
ATOM 683 C CA . ALA A 1 89 ? 20.905 14.026 17.389 1.00 67.38 89 ALA A CA 1
ATOM 684 C C . ALA A 1 89 ? 19.984 15.050 16.715 1.00 67.38 89 ALA A C 1
ATOM 686 O O . ALA A 1 89 ? 20.159 15.365 15.539 1.00 67.38 89 ALA A O 1
ATOM 687 N N . ILE A 1 90 ? 19.002 15.569 17.452 1.00 67.94 90 ILE A N 1
ATOM 688 C CA . ILE A 1 90 ? 18.126 16.645 16.978 1.00 67.94 90 ILE A CA 1
ATOM 689 C C . ILE A 1 90 ? 18.612 17.956 17.600 1.00 67.94 90 ILE A C 1
ATOM 691 O O . ILE A 1 90 ? 18.518 18.143 18.811 1.00 67.94 90 ILE A O 1
ATOM 695 N N . LEU A 1 91 ? 19.128 18.862 16.766 1.00 60.56 91 LEU A N 1
ATOM 696 C CA . LEU A 1 91 ? 19.482 20.229 17.146 1.00 60.56 91 LEU A CA 1
ATOM 697 C C . LEU A 1 91 ? 18.399 21.184 16.629 1.00 60.56 91 LEU A C 1
ATOM 699 O O . LEU A 1 91 ? 18.293 21.421 15.428 1.00 60.56 91 LEU A O 1
ATOM 703 N N . LEU A 1 92 ? 17.601 21.733 17.542 1.00 70.88 92 LEU A N 1
ATOM 704 C CA . LEU A 1 92 ? 16.608 22.769 17.251 1.00 70.88 92 LEU A CA 1
ATOM 705 C C . LEU A 1 92 ? 17.264 24.139 17.446 1.00 70.88 92 LEU A C 1
ATOM 707 O O . LEU A 1 92 ? 17.519 24.540 18.579 1.00 70.88 92 LEU A O 1
ATOM 711 N N . THR A 1 93 ? 17.566 24.847 16.357 1.00 61.62 93 THR A N 1
ATOM 712 C CA . THR A 1 93 ? 18.230 26.162 16.421 1.00 61.62 93 THR A CA 1
ATOM 713 C C . THR A 1 93 ? 17.261 27.346 16.474 1.00 61.62 93 THR A C 1
ATOM 715 O O . THR A 1 93 ? 17.666 28.422 16.905 1.00 61.62 93 THR A O 1
ATOM 718 N N . SER A 1 94 ? 15.987 27.180 16.101 1.00 66.25 94 SER A N 1
ATOM 719 C CA . SER A 1 94 ? 14.934 28.176 16.343 1.00 66.25 94 SER A CA 1
ATOM 720 C C . SER A 1 94 ? 13.533 27.567 16.202 1.00 66.25 94 SER A C 1
ATOM 722 O O . SER A 1 94 ? 13.351 26.496 15.623 1.00 66.25 94 SER A O 1
ATOM 724 N N . ASN A 1 95 ? 12.527 28.267 16.724 1.00 54.12 95 ASN A N 1
ATOM 725 C CA . ASN A 1 95 ? 11.104 27.984 16.520 1.00 54.12 95 ASN A CA 1
ATOM 726 C C . ASN A 1 95 ? 10.470 28.892 15.442 1.00 54.12 95 ASN A C 1
ATOM 728 O O . ASN A 1 95 ? 9.250 29.052 15.422 1.00 54.12 95 ASN A O 1
ATOM 732 N N . LEU A 1 96 ? 11.282 29.508 14.572 1.00 59.97 96 LEU A N 1
ATOM 733 C CA . LEU A 1 96 ? 10.857 30.482 13.560 1.00 59.97 96 LEU A CA 1
ATOM 734 C C . LEU A 1 96 ? 11.375 30.077 12.171 1.00 59.97 96 LEU A C 1
ATOM 736 O O . LEU A 1 96 ? 12.530 29.685 12.025 1.00 59.97 96 LEU A O 1
ATOM 740 N N . PHE A 1 97 ? 10.534 30.197 11.140 1.00 53.50 97 PHE A N 1
ATOM 741 C CA . PHE A 1 97 ? 10.905 29.925 9.746 1.00 53.50 97 PHE A CA 1
ATOM 742 C C . PHE A 1 97 ? 11.396 31.214 9.059 1.00 53.50 97 PHE A C 1
ATOM 744 O O . PHE A 1 97 ? 10.642 32.181 8.979 1.00 53.50 97 PHE A O 1
ATOM 751 N N . GLY A 1 98 ? 12.627 31.208 8.532 1.00 52.47 98 GLY A N 1
ATOM 752 C CA . GLY A 1 98 ? 13.202 32.293 7.718 1.00 52.47 98 GLY A CA 1
ATOM 753 C C . GLY A 1 98 ? 14.473 32.918 8.308 1.00 52.47 98 GLY A C 1
ATOM 754 O O . GLY A 1 98 ? 14.523 33.249 9.487 1.00 52.47 98 GLY A O 1
ATOM 755 N N . GLN A 1 99 ? 15.504 33.100 7.479 1.00 60.31 99 GLN A N 1
ATOM 756 C CA . GLN A 1 99 ? 16.636 33.991 7.757 1.00 60.31 99 GLN A CA 1
ATOM 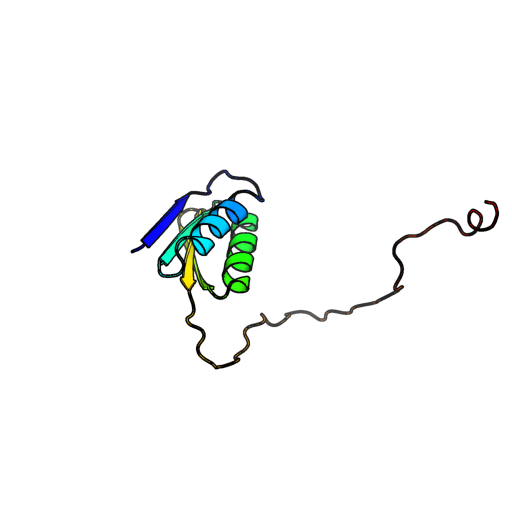757 C C . GLN A 1 99 ? 16.430 35.246 6.909 1.00 60.31 99 GLN A C 1
ATOM 759 O O . GLN A 1 99 ? 16.644 35.223 5.699 1.00 60.31 99 GLN A O 1
ATOM 764 N N . GLY A 1 100 ? 15.920 36.304 7.534 1.00 59.16 100 GLY A N 1
ATOM 765 C CA . GLY A 1 100 ? 15.817 37.632 6.939 1.00 59.16 100 GLY A CA 1
ATOM 766 C C . GLY A 1 100 ? 16.911 38.535 7.496 1.00 59.16 100 GLY A C 1
ATOM 767 O O . GLY A 1 100 ? 17.249 38.430 8.672 1.00 59.16 100 GLY A O 1
ATOM 768 N N . ASP A 1 101 ? 17.458 39.386 6.635 1.00 59.47 101 ASP A N 1
ATOM 769 C CA . ASP A 1 101 ? 18.454 40.405 6.970 1.00 59.47 101 ASP A CA 1
ATOM 770 C C . ASP A 1 101 ? 17.922 41.353 8.067 1.00 59.47 101 ASP A C 1
ATOM 772 O O . ASP A 1 101 ? 16.772 41.802 8.000 1.00 59.47 101 ASP A O 1
ATOM 776 N N . GLU A 1 102 ? 18.735 41.636 9.089 1.00 57.84 102 GLU A N 1
ATOM 777 C CA . GLU A 1 102 ? 18.325 42.298 10.343 1.00 57.84 102 GLU A CA 1
ATOM 778 C C . GLU A 1 102 ? 17.886 43.770 10.170 1.00 57.84 102 GLU A C 1
ATOM 780 O O . GLU A 1 102 ? 17.344 44.362 11.106 1.00 57.84 102 GLU A O 1
ATOM 785 N N . GLU A 1 103 ? 18.051 44.375 8.988 1.00 55.41 103 GLU A N 1
ATOM 786 C CA . GLU A 1 103 ? 17.811 45.814 8.793 1.00 55.41 103 GLU A CA 1
ATOM 787 C C . GLU A 1 103 ? 16.472 46.212 8.140 1.00 55.41 103 GLU A C 1
ATOM 789 O O . GLU A 1 103 ? 16.096 47.382 8.217 1.00 55.41 103 GLU A O 1
ATOM 794 N N . LEU A 1 104 ? 15.680 45.299 7.563 1.00 54.62 104 LEU A N 1
ATOM 795 C CA . LEU A 1 104 ? 14.443 45.692 6.848 1.00 54.62 104 LEU A CA 1
ATOM 796 C C . LEU A 1 104 ? 13.169 45.747 7.713 1.00 54.62 104 LEU A C 1
ATOM 798 O O . LEU A 1 104 ? 12.130 46.209 7.250 1.00 54.62 104 LEU A O 1
ATOM 802 N N . GLY A 1 105 ? 13.228 45.331 8.980 1.00 55.56 105 GLY A N 1
ATOM 803 C CA . GLY A 1 105 ? 12.058 45.267 9.871 1.00 55.56 105 GLY A CA 1
ATOM 804 C C . GLY A 1 105 ? 11.690 46.563 10.607 1.00 55.56 105 GLY A C 1
ATOM 805 O O . GLY A 1 105 ? 10.769 46.545 11.421 1.00 55.56 105 GLY A O 1
ATOM 806 N N . LYS A 1 106 ? 12.410 47.675 10.395 1.00 51.25 106 LYS A N 1
ATOM 807 C CA . LYS A 1 106 ? 12.175 48.946 11.119 1.00 51.25 106 LYS A CA 1
ATOM 808 C C . LYS A 1 106 ? 11.672 50.106 10.268 1.00 51.25 106 LYS A C 1
ATOM 810 O O . LYS A 1 106 ? 11.456 51.188 10.808 1.00 51.25 106 LYS A O 1
ATOM 815 N N . VAL A 1 107 ? 11.449 49.905 8.976 1.00 48.34 107 VAL A N 1
ATOM 816 C CA . VAL A 1 107 ? 10.835 50.930 8.130 1.00 48.34 107 VAL A CA 1
ATOM 817 C C . VAL A 1 107 ? 9.802 50.256 7.247 1.00 48.34 107 VAL A C 1
ATOM 819 O O . VAL A 1 107 ? 10.137 49.828 6.150 1.00 48.34 107 VAL A O 1
ATOM 822 N N . LEU A 1 108 ? 8.586 50.115 7.780 1.00 38.81 108 LEU A N 1
ATOM 823 C CA . LEU A 1 108 ? 7.283 50.303 7.127 1.00 38.81 108 LEU A CA 1
ATOM 824 C C . LEU A 1 108 ? 6.164 50.089 8.156 1.00 38.81 108 LEU A C 1
ATOM 826 O O . LEU A 1 108 ? 6.246 49.108 8.927 1.00 38.81 108 LEU A O 1
#

Solvent-accessible surface area (backbone atoms only — not comparable to full-atom values): 6928 Å² total; per-residue (Å²): 107,77,47,79,43,86,31,58,93,53,60,86,64,50,47,45,53,58,49,49,57,49,51,74,73,40,61,87,34,39,35,33,42,31,28,58,47,70,68,57,49,53,51,39,50,51,51,41,46,75,72,47,25,47,79,48,79,48,80,53,98,74,30,38,39,37,38,34,39,59,56,72,87,65,96,64,94,76,88,81,76,81,78,78,91,62,94,80,82,86,84,82,89,67,96,70,92,79,92,72,75,90,76,66,84,82,75,130

Secondary structure (DSSP, 8-state):
-EEEEE-TTPPTTHHHHHHHHHHHH-TTSEEEEEESSHHHHHHHHHHHHHTTEEEEEEEETTEEEEEEEEPP--S-----PPP--S--------SS-----TTGGG--

Radius of gyration: 20.39 Å; Cα contacts (8 Å, |Δi|>4): 128; chains: 1; bounding box: 37×62×37 Å

Mean predicted aligned error: 13.71 Å